Protein AF-A0A6L5F746-F1 (afdb_monomer_lite)

Radius of gyration: 20.71 Å; chains: 1; bounding box: 47×29×41 Å

Structure (mmCIF, N/CA/C/O backbone):
data_AF-A0A6L5F746-F1
#
_entry.id   AF-A0A6L5F746-F1
#
loop_
_atom_site.group_PDB
_atom_site.id
_atom_site.type_symbol
_atom_site.label_atom_id
_atom_site.label_alt_id
_atom_site.label_comp_id
_atom_site.label_asym_id
_atom_site.label_entity_id
_atom_site.label_seq_id
_atom_site.pdbx_PDB_ins_code
_atom_site.Cartn_x
_atom_site.Cartn_y
_atom_site.Cartn_z
_atom_site.occupancy
_atom_site.B_iso_or_equiv
_atom_site.auth_seq_id
_atom_site.auth_comp_id
_atom_site.auth_asym_id
_atom_site.auth_atom_id
_atom_site.pdbx_PDB_model_num
ATOM 1 N N . MET A 1 1 ? 6.216 12.850 -0.777 1.00 52.44 1 MET A N 1
ATOM 2 C CA . MET A 1 1 ? 4.989 12.472 -0.040 1.00 52.44 1 MET A CA 1
ATOM 3 C C . MET A 1 1 ? 3.923 13.512 -0.335 1.00 52.44 1 MET A C 1
ATOM 5 O O . MET A 1 1 ? 4.214 14.691 -0.189 1.00 52.44 1 MET A O 1
ATOM 9 N N . ALA A 1 2 ? 2.744 13.108 -0.808 1.00 69.19 2 ALA A N 1
ATOM 10 C CA . ALA A 1 2 ? 1.648 14.044 -1.062 1.00 69.19 2 ALA A CA 1
ATOM 11 C C . ALA A 1 2 ? 0.973 14.457 0.257 1.00 69.19 2 ALA A C 1
ATOM 13 O O . ALA A 1 2 ? 0.762 13.617 1.133 1.00 69.19 2 ALA A O 1
ATOM 14 N N . THR A 1 3 ? 0.621 15.735 0.391 1.00 88.06 3 THR A N 1
ATOM 15 C CA . THR A 1 3 ? -0.127 16.250 1.544 1.00 88.06 3 THR A CA 1
ATOM 16 C C . THR A 1 3 ? -1.533 15.646 1.574 1.00 88.06 3 THR A C 1
ATOM 18 O O . THR A 1 3 ? -2.264 15.713 0.586 1.00 88.06 3 THR A O 1
ATOM 21 N N . LEU A 1 4 ? -1.930 15.061 2.708 1.00 90.12 4 LEU A N 1
ATOM 22 C CA . LEU A 1 4 ? -3.273 14.505 2.900 1.00 90.12 4 LEU A CA 1
ATOM 23 C C . LEU A 1 4 ? -4.255 15.636 3.243 1.00 90.12 4 LEU A C 1
ATOM 25 O O . LEU A 1 4 ? -4.131 16.260 4.292 1.00 90.12 4 LEU A O 1
ATOM 29 N N . THR A 1 5 ? -5.228 15.907 2.369 1.00 94.06 5 THR A N 1
ATOM 30 C CA . THR A 1 5 ? -6.134 17.072 2.490 1.00 94.06 5 THR A CA 1
ATOM 31 C C . THR A 1 5 ? -7.586 16.722 2.829 1.00 94.06 5 THR A C 1
ATOM 33 O O . THR A 1 5 ? -8.385 17.616 3.110 1.00 94.06 5 THR A O 1
ATOM 36 N N . ARG A 1 6 ? -7.962 15.436 2.803 1.00 91.81 6 ARG A N 1
ATOM 37 C CA . ARG A 1 6 ? -9.336 14.952 3.034 1.00 91.81 6 ARG A CA 1
ATOM 38 C C . ARG A 1 6 ? -9.344 13.747 3.976 1.00 91.81 6 ARG A C 1
ATOM 40 O O . ARG A 1 6 ? -8.450 12.906 3.903 1.00 91.81 6 ARG A O 1
ATOM 47 N N . ARG A 1 7 ? -10.363 13.657 4.841 1.00 92.69 7 ARG A N 1
ATOM 48 C CA . ARG A 1 7 ? -10.584 12.522 5.753 1.00 92.69 7 ARG A CA 1
ATOM 49 C C . ARG A 1 7 ? -11.688 11.618 5.214 1.00 92.69 7 ARG A C 1
ATOM 51 O O . ARG A 1 7 ? -12.746 12.103 4.833 1.00 92.69 7 ARG A O 1
ATOM 58 N N . LEU A 1 8 ? -11.429 10.315 5.230 1.00 89.19 8 LEU A N 1
ATOM 59 C CA . LEU A 1 8 ? -12.386 9.263 4.904 1.00 89.19 8 LEU A CA 1
ATOM 60 C C . LEU A 1 8 ? -12.854 8.590 6.206 1.00 89.19 8 LEU A C 1
ATOM 62 O O . LEU A 1 8 ? -12.032 8.314 7.081 1.00 89.19 8 LEU A O 1
ATOM 66 N N . GLN A 1 9 ? -14.158 8.340 6.335 1.00 93.75 9 GLN A N 1
ATOM 67 C CA . GLN A 1 9 ? -14.756 7.536 7.405 1.00 93.75 9 GLN A CA 1
ATOM 68 C C . GLN A 1 9 ? -15.490 6.358 6.760 1.00 93.75 9 GLN A C 1
ATOM 70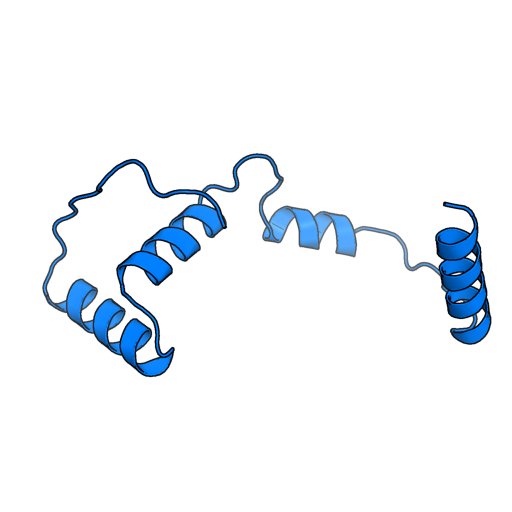 O O . GLN A 1 9 ? -16.342 6.568 5.901 1.00 93.75 9 GLN A O 1
ATOM 75 N N . VAL A 1 10 ? -15.131 5.131 7.140 1.00 90.00 10 VAL A N 1
ATOM 76 C CA . VAL A 1 10 ? -15.724 3.887 6.627 1.00 90.00 10 VAL A CA 1
ATOM 77 C C . VAL A 1 10 ? -16.038 3.000 7.820 1.00 90.00 10 VAL A C 1
ATOM 79 O O . VAL A 1 10 ? -15.177 2.809 8.677 1.00 90.00 10 VAL A O 1
ATOM 82 N N 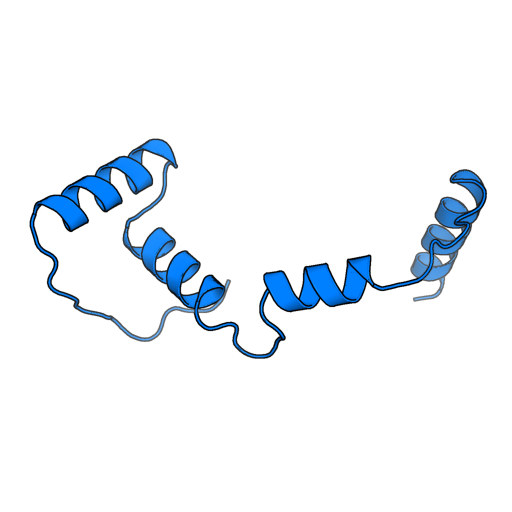. LEU A 1 11 ? -17.262 2.479 7.874 1.00 95.94 11 LEU A N 1
ATOM 83 C CA . LEU A 1 11 ? -17.653 1.479 8.861 1.00 95.94 11 LEU A CA 1
ATOM 84 C C . LEU A 1 11 ? -17.283 0.091 8.340 1.00 95.94 11 LEU A C 1
ATOM 86 O O . LEU A 1 11 ? -17.587 -0.249 7.196 1.00 95.94 11 LEU A O 1
ATOM 90 N N . LEU A 1 12 ? -16.617 -0.687 9.185 1.00 94.81 12 LEU A N 1
ATOM 91 C CA . LEU A 1 12 ? -16.252 -2.075 8.936 1.00 94.81 12 LEU A CA 1
ATOM 92 C C . LEU A 1 12 ? -16.937 -2.949 9.985 1.00 94.81 12 LEU A C 1
ATOM 94 O O . LEU A 1 12 ? -17.242 -2.476 11.079 1.00 94.81 12 LEU A O 1
ATOM 98 N N . ASP A 1 13 ? -17.181 -4.209 9.641 1.00 97.81 13 ASP A N 1
ATOM 99 C CA . ASP A 1 13 ? -17.473 -5.217 10.656 1.00 97.81 13 ASP A CA 1
ATOM 100 C C . ASP A 1 13 ? -16.211 -5.532 11.477 1.00 97.81 13 ASP A C 1
ATOM 102 O O . ASP A 1 13 ? -15.092 -5.177 11.087 1.00 97.81 13 ASP A O 1
ATOM 106 N N . GLU A 1 14 ? -16.416 -6.179 12.626 1.00 97.75 14 GLU A N 1
ATOM 107 C CA . GLU A 1 14 ? -15.351 -6.505 13.579 1.00 97.75 14 GLU A CA 1
ATOM 108 C C . GLU A 1 14 ? -14.238 -7.321 12.912 1.00 97.75 14 GLU A C 1
ATOM 110 O O . GLU A 1 14 ? -13.074 -6.932 12.946 1.00 97.75 14 GLU A O 1
ATOM 115 N N . GLU A 1 15 ? -14.603 -8.386 12.192 1.00 98.00 15 GLU A N 1
ATOM 116 C CA . GLU A 1 15 ? -13.637 -9.292 11.563 1.00 98.00 15 GLU A CA 1
ATOM 117 C C . GLU A 1 15 ? -12.718 -8.552 10.575 1.00 98.00 15 GLU A C 1
ATOM 119 O O . GLU A 1 15 ? -11.500 -8.754 10.552 1.00 98.00 15 GLU A O 1
ATOM 124 N N . ARG A 1 16 ? -13.268 -7.660 9.741 1.00 96.31 16 ARG A N 1
ATOM 125 C CA . ARG A 1 16 ? -12.453 -6.862 8.812 1.00 96.31 16 ARG A CA 1
ATOM 126 C C . ARG A 1 16 ? -11.555 -5.876 9.544 1.00 96.31 16 ARG A C 1
ATOM 128 O O . ARG A 1 16 ? -10.428 -5.652 9.092 1.00 96.31 16 ARG A O 1
ATOM 135 N N . PHE A 1 17 ? -12.043 -5.267 10.623 1.00 96.19 17 PHE A N 1
ATOM 136 C CA . PHE A 1 17 ? -11.259 -4.317 11.403 1.00 96.19 17 PHE A CA 1
ATOM 137 C C . PHE A 1 17 ? -10.092 -5.002 12.126 1.00 96.19 17 PHE A C 1
ATOM 139 O O . PHE A 1 17 ? -8.962 -4.513 12.039 1.00 96.19 17 PHE A O 1
ATOM 146 N N . GLU A 1 18 ? -10.329 -6.158 12.744 1.00 97.62 18 GLU A N 1
ATOM 147 C CA . GLU A 1 18 ? -9.299 -6.986 13.382 1.00 97.62 18 GLU A CA 1
ATOM 148 C C . GLU A 1 18 ? -8.221 -7.390 12.369 1.00 97.62 18 GLU A C 1
ATOM 150 O O . GLU A 1 18 ? -7.035 -7.130 12.570 1.00 97.62 18 GLU A O 1
ATOM 155 N N . ARG A 1 19 ? -8.622 -7.915 11.201 1.00 97.31 19 ARG A N 1
ATOM 156 C CA . ARG A 1 19 ? -7.674 -8.336 10.152 1.00 97.31 19 ARG A CA 1
ATOM 157 C C . ARG A 1 19 ? -6.788 -7.192 9.655 1.00 97.31 19 ARG A C 1
ATOM 159 O O . ARG A 1 19 ? -5.609 -7.415 9.362 1.00 97.31 19 ARG A O 1
ATOM 166 N N . LEU A 1 20 ? -7.339 -5.983 9.526 1.00 96.31 20 LEU A N 1
ATOM 167 C CA . LEU A 1 20 ? -6.572 -4.797 9.133 1.00 96.31 20 LEU A CA 1
ATOM 168 C C . LEU A 1 20 ? -5.643 -4.315 10.245 1.00 96.31 20 LEU A C 1
ATOM 170 O O . LEU A 1 20 ? -4.512 -3.933 9.942 1.00 96.31 20 LEU A O 1
ATOM 174 N N . SER A 1 21 ? -6.099 -4.345 11.496 1.00 97.19 21 SER A N 1
ATOM 175 C CA . SER A 1 21 ? -5.306 -3.952 12.665 1.00 97.19 21 SER A CA 1
ATOM 176 C C . SER A 1 21 ? -4.100 -4.874 12.840 1.00 97.19 21 SER A C 1
ATOM 178 O O . SER A 1 21 ? -2.966 -4.402 12.811 1.00 97.19 21 SER A O 1
ATOM 180 N N . ASP A 1 22 ? -4.314 -6.191 12.818 1.00 98.19 22 ASP A N 1
ATOM 181 C CA . ASP A 1 22 ? -3.240 -7.189 12.877 1.00 98.19 22 ASP A CA 1
ATOM 182 C C . ASP A 1 22 ? -2.216 -7.017 11.751 1.00 98.19 22 ASP A C 1
ATOM 184 O O . ASP A 1 22 ? -1.010 -7.214 11.914 1.00 98.19 22 ASP A O 1
ATOM 188 N N . LEU A 1 23 ? -2.687 -6.707 10.539 1.00 97.94 23 LEU A N 1
ATOM 189 C CA . LEU A 1 23 ? -1.801 -6.476 9.405 1.00 97.94 23 LEU A CA 1
ATOM 190 C C . LEU A 1 23 ? -0.988 -5.189 9.567 1.00 97.94 23 LEU A C 1
ATOM 192 O O . LEU A 1 23 ? 0.180 -5.169 9.176 1.00 97.94 23 LEU A O 1
ATOM 196 N N . ALA A 1 24 ? -1.594 -4.139 10.116 1.00 97.62 24 ALA A N 1
ATOM 197 C CA . ALA A 1 24 ? -0.928 -2.871 10.369 1.00 97.62 24 ALA A CA 1
ATOM 198 C C . ALA A 1 24 ? 0.185 -3.051 11.409 1.00 97.62 24 ALA A C 1
ATOM 200 O O . ALA A 1 24 ? 1.324 -2.664 11.140 1.00 97.62 24 ALA A O 1
ATOM 201 N N . ASP A 1 25 ? -0.114 -3.751 12.504 1.00 98.06 25 ASP A N 1
ATOM 202 C CA . ASP A 1 25 ? 0.834 -4.043 13.579 1.00 98.06 25 ASP A CA 1
ATOM 203 C C . ASP A 1 25 ? 2.010 -4.883 13.078 1.00 98.06 25 ASP A C 1
ATOM 205 O O . ASP A 1 25 ? 3.170 -4.503 13.247 1.00 98.06 25 ASP A O 1
ATOM 209 N N . ARG A 1 26 ? 1.734 -5.972 12.344 1.00 97.88 26 ARG A N 1
ATOM 210 C CA . ARG A 1 26 ? 2.785 -6.818 11.745 1.00 97.88 26 ARG A CA 1
ATOM 211 C C . ARG A 1 26 ? 3.706 -6.060 10.790 1.00 97.88 26 ARG A C 1
ATOM 213 O O . ARG A 1 26 ? 4.855 -6.457 10.617 1.00 97.88 26 ARG A O 1
ATOM 220 N N . ARG A 1 27 ? 3.210 -5.009 10.133 1.00 97.31 27 ARG A N 1
ATOM 221 C CA . ARG A 1 27 ? 3.982 -4.191 9.183 1.00 97.31 27 ARG A CA 1
ATOM 222 C C . ARG A 1 27 ? 4.570 -2.924 9.808 1.00 97.31 27 ARG A C 1
ATOM 224 O O . ARG A 1 27 ? 5.217 -2.169 9.088 1.00 97.31 27 ARG A O 1
ATOM 231 N N . GLY A 1 28 ? 4.335 -2.669 11.098 1.00 97.50 28 GLY A N 1
ATOM 232 C CA . GLY A 1 28 ? 4.746 -1.425 11.755 1.00 97.50 28 GLY A CA 1
ATOM 233 C C . GLY A 1 28 ? 4.153 -0.180 11.086 1.00 97.50 28 GLY A C 1
ATOM 234 O O . GLY A 1 28 ? 4.826 0.840 10.957 1.00 97.50 28 GLY A O 1
ATOM 235 N N . THR A 1 29 ? 2.918 -0.278 10.591 1.00 97.44 29 THR A N 1
ATOM 236 C CA . THR A 1 29 ? 2.225 0.797 9.871 1.00 97.44 29 THR A CA 1
ATOM 237 C C . THR A 1 29 ? 0.842 1.050 10.467 1.00 97.44 29 THR A C 1
ATOM 239 O O . THR A 1 29 ? 0.496 0.515 11.511 1.00 97.44 29 THR A O 1
ATOM 242 N N . THR A 1 30 ? 0.032 1.893 9.828 1.00 95.69 30 THR A N 1
ATOM 243 C CA . THR A 1 30 ? -1.338 2.178 10.280 1.00 95.69 30 THR A CA 1
ATOM 244 C C . THR A 1 30 ? -2.367 1.624 9.309 1.00 95.69 30 THR A C 1
ATOM 246 O O . THR A 1 30 ? -2.122 1.549 8.102 1.00 95.69 30 THR A O 1
ATOM 249 N N . VAL A 1 31 ? -3.575 1.351 9.808 1.00 94.94 31 VAL A N 1
ATOM 250 C CA . VAL A 1 31 ? -4.734 1.001 8.969 1.00 94.94 31 VAL A CA 1
ATOM 251 C C . VAL A 1 31 ? -4.934 2.026 7.847 1.00 94.94 31 VAL A C 1
ATOM 253 O O . VAL A 1 31 ? -5.193 1.664 6.704 1.00 94.94 31 VAL A O 1
ATOM 256 N N . ALA A 1 32 ? -4.727 3.315 8.131 1.00 93.38 32 ALA A N 1
ATOM 257 C CA . ALA A 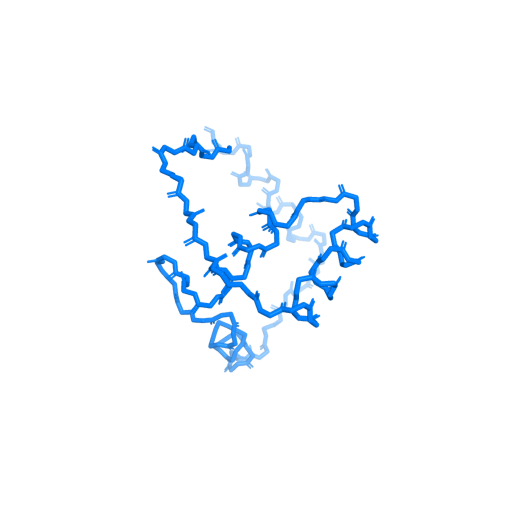1 32 ? -4.850 4.369 7.129 1.00 93.38 32 ALA A CA 1
ATOM 258 C C . ALA A 1 32 ? -3.822 4.246 5.986 1.00 93.38 32 ALA A C 1
ATOM 260 O O . ALA A 1 32 ? -4.141 4.601 4.853 1.00 93.38 32 ALA A O 1
ATOM 261 N N . VAL A 1 33 ? -2.601 3.768 6.260 1.00 95.00 33 VAL A N 1
ATOM 262 C CA . VAL A 1 33 ? -1.604 3.477 5.214 1.00 95.00 33 VAL A CA 1
ATOM 263 C C . VAL A 1 33 ? -2.067 2.298 4.367 1.00 95.00 33 VAL A C 1
ATOM 265 O O . VAL A 1 33 ? -2.101 2.429 3.149 1.00 95.00 33 VAL A O 1
ATOM 268 N N . LEU A 1 34 ? -2.514 1.207 4.996 1.00 95.38 34 LEU A N 1
ATOM 269 C CA . LEU A 1 34 ? -3.003 0.022 4.282 1.00 95.38 34 LEU A CA 1
ATOM 270 C C . LEU A 1 34 ? -4.188 0.340 3.365 1.00 95.38 34 LEU A C 1
ATOM 272 O O . LEU A 1 34 ? -4.222 -0.112 2.224 1.00 95.38 34 LEU A O 1
ATOM 276 N N . VAL A 1 35 ? -5.139 1.153 3.834 1.00 93.50 35 VAL A N 1
ATOM 277 C CA . VAL A 1 35 ? -6.281 1.593 3.020 1.00 93.50 35 VAL A CA 1
ATOM 278 C C . VAL A 1 35 ? -5.809 2.395 1.807 1.00 93.50 35 VAL A C 1
ATOM 280 O O . VAL A 1 35 ? -6.298 2.167 0.705 1.00 93.50 35 VAL A O 1
ATOM 283 N N . ARG A 1 36 ? -4.836 3.302 1.970 1.00 91.81 36 ARG A N 1
ATOM 284 C CA . ARG A 1 36 ? -4.276 4.058 0.836 1.00 91.81 36 ARG A CA 1
ATOM 285 C C . ARG A 1 36 ? -3.544 3.153 -0.153 1.00 91.81 36 ARG A C 1
ATOM 287 O O . ARG A 1 36 ? -3.800 3.261 -1.343 1.00 91.81 36 ARG A O 1
ATOM 294 N N . GLU A 1 37 ? -2.721 2.221 0.324 1.00 92.06 37 GLU A N 1
ATOM 295 C CA . GLU A 1 37 ? -2.040 1.243 -0.539 1.00 92.06 37 GLU A CA 1
ATOM 296 C C . GLU A 1 37 ? -3.031 0.370 -1.318 1.00 92.06 37 GLU A C 1
ATOM 298 O O . GLU A 1 37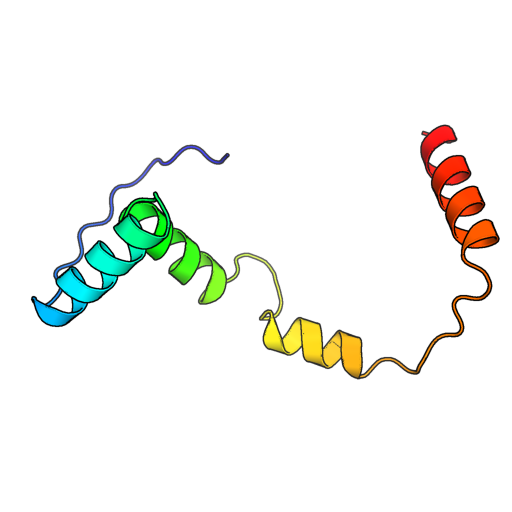 ? -2.822 0.076 -2.496 1.00 92.06 37 GLU A O 1
ATOM 303 N N . ALA A 1 38 ? -4.120 -0.050 -0.670 1.00 92.06 38 ALA A N 1
ATOM 304 C CA . ALA A 1 38 ? -5.175 -0.821 -1.313 1.00 92.06 38 ALA A CA 1
ATOM 305 C C . ALA A 1 38 ? -5.899 0.000 -2.390 1.00 92.06 38 ALA A C 1
ATOM 307 O O . ALA A 1 38 ? -6.178 -0.530 -3.467 1.00 92.06 38 ALA A O 1
ATOM 308 N N . LEU A 1 39 ? -6.165 1.285 -2.126 1.00 89.69 39 LEU A N 1
ATOM 309 C CA . LEU A 1 39 ? -6.750 2.202 -3.105 1.00 89.69 39 LEU A CA 1
ATOM 310 C C . LEU A 1 39 ? -5.824 2.404 -4.305 1.00 89.69 39 LEU A C 1
ATOM 312 O O . LEU A 1 39 ? -6.277 2.221 -5.428 1.00 89.69 39 LEU A O 1
ATOM 316 N N . ASP A 1 40 ? -4.542 2.700 -4.083 1.00 87.75 40 ASP A N 1
ATOM 317 C CA . ASP A 1 40 ? -3.572 2.914 -5.165 1.00 87.75 40 ASP A CA 1
ATOM 318 C C . ASP A 1 40 ? -3.406 1.658 -6.038 1.00 87.75 40 ASP A C 1
ATOM 320 O O . ASP A 1 40 ? -3.263 1.751 -7.256 1.00 87.75 40 ASP A O 1
ATOM 324 N N . ARG A 1 41 ? -3.473 0.467 -5.429 1.00 85.56 41 ARG A N 1
ATOM 325 C CA . ARG A 1 41 ? -3.413 -0.812 -6.149 1.00 85.56 41 ARG A CA 1
ATOM 326 C C . ARG A 1 41 ? -4.680 -1.109 -6.948 1.00 85.56 41 ARG A C 1
ATOM 328 O O . ARG A 1 41 ? -4.587 -1.672 -8.034 1.00 85.56 41 ARG A O 1
ATOM 335 N N . SER A 1 42 ? -5.846 -0.792 -6.388 1.00 86.62 42 SER A N 1
ATOM 336 C CA . SER A 1 42 ? -7.144 -1.115 -6.997 1.00 86.62 42 SER A CA 1
ATOM 337 C C . SER A 1 42 ? -7.565 -0.084 -8.046 1.00 86.62 42 SER A C 1
ATOM 339 O O . SER A 1 42 ? -8.259 -0.430 -8.997 1.00 86.62 42 SER A O 1
ATOM 341 N N . TYR A 1 43 ? -7.133 1.168 -7.879 1.00 83.75 43 TYR A N 1
ATOM 342 C CA . TYR A 1 43 ? -7.498 2.316 -8.708 1.00 83.75 43 TYR A CA 1
ATOM 343 C C . TYR A 1 43 ? -6.248 3.142 -9.065 1.00 83.75 43 TYR A C 1
ATOM 345 O O . TYR A 1 43 ? -6.070 4.257 -8.561 1.00 83.75 43 TYR A O 1
ATOM 353 N N . PRO A 1 44 ? -5.347 2.606 -9.906 1.00 79.00 44 PRO A N 1
ATOM 354 C CA . PRO A 1 44 ? -4.156 3.330 -10.336 1.00 79.00 44 PRO A CA 1
ATOM 355 C C . PRO A 1 44 ? -4.544 4.620 -11.076 1.00 79.00 44 PRO A C 1
ATOM 357 O O . PRO A 1 44 ? -5.414 4.608 -11.943 1.00 79.00 44 PRO A O 1
ATOM 360 N N . ARG A 1 45 ? -3.900 5.743 -10.723 1.00 71.12 45 ARG A N 1
ATOM 361 C CA . ARG A 1 45 ? -4.289 7.089 -11.192 1.00 71.12 45 ARG A CA 1
ATOM 362 C C . ARG A 1 45 ? -4.158 7.284 -12.703 1.00 71.12 45 ARG A C 1
ATOM 364 O O . ARG A 1 45 ? -5.050 7.870 -13.298 1.00 71.12 45 ARG A O 1
ATOM 371 N N . ASP A 1 46 ? -3.078 6.779 -13.300 1.00 70.00 46 ASP A N 1
ATOM 372 C CA . ASP A 1 46 ? -2.669 7.160 -14.663 1.00 70.00 46 ASP A CA 1
ATOM 373 C C . ASP A 1 46 ? -2.125 5.979 -15.494 1.00 70.00 46 ASP A C 1
ATOM 375 O O . ASP A 1 46 ? -1.414 6.176 -16.479 1.00 70.00 46 ASP A O 1
ATOM 379 N N . GLY A 1 47 ? -2.393 4.732 -15.093 1.00 64.12 47 GLY A N 1
ATOM 380 C CA . GLY A 1 47 ? -1.701 3.571 -15.651 1.00 64.12 47 GLY A CA 1
ATOM 381 C C . GLY A 1 47 ? -2.563 2.330 -15.816 1.00 64.12 47 GLY A C 1
ATOM 382 O O . GLY A 1 47 ? -3.512 2.099 -15.071 1.00 64.12 47 GLY A O 1
ATOM 383 N N . ILE A 1 48 ? -2.164 1.516 -16.793 1.00 68.56 48 ILE A N 1
ATOM 384 C CA . ILE A 1 48 ? -2.565 0.115 -16.924 1.00 68.56 48 ILE A CA 1
ATOM 385 C C . ILE A 1 48 ? -2.384 -0.605 -15.583 1.00 68.56 48 ILE A C 1
ATOM 387 O O . ILE A 1 48 ? -1.422 -0.340 -14.854 1.00 68.56 48 ILE A O 1
ATOM 391 N N . ALA A 1 49 ? -3.312 -1.501 -15.245 1.00 78.06 49 ALA A N 1
ATOM 392 C CA . ALA A 1 49 ? -3.216 -2.279 -14.015 1.00 78.06 49 ALA A CA 1
ATOM 393 C C . ALA A 1 49 ? -1.856 -2.993 -13.945 1.00 78.06 49 ALA A C 1
ATOM 395 O O . ALA A 1 49 ? -1.310 -3.389 -14.972 1.00 78.06 49 ALA A O 1
ATOM 396 N N . ALA A 1 50 ? -1.310 -3.204 -12.743 1.00 77.75 50 ALA A N 1
ATOM 397 C CA . ALA A 1 50 ? -0.007 -3.863 -12.589 1.00 77.75 50 ALA A CA 1
ATOM 398 C C . ALA A 1 50 ? 0.052 -5.230 -13.300 1.00 77.75 50 ALA A C 1
ATOM 400 O O . ALA A 1 50 ? 1.078 -5.576 -13.880 1.00 77.75 50 ALA A O 1
ATOM 401 N N . ALA A 1 51 ? -1.066 -5.965 -13.304 1.00 79.88 51 ALA A N 1
ATOM 402 C CA . ALA A 1 51 ? -1.216 -7.205 -14.062 1.00 79.88 51 ALA A CA 1
ATOM 403 C C . ALA A 1 51 ? -1.074 -6.974 -15.576 1.00 79.88 51 ALA A C 1
ATOM 405 O O . ALA A 1 51 ? -0.250 -7.610 -16.216 1.00 79.88 51 ALA A O 1
ATOM 406 N N . GLU A 1 52 ? -1.780 -5.989 -16.133 1.00 83.19 52 GLU A N 1
ATOM 407 C CA . GLU A 1 52 ? -1.682 -5.642 -17.554 1.00 83.19 52 GLU A CA 1
ATOM 408 C C . GLU A 1 52 ? -0.276 -5.137 -17.933 1.00 83.19 52 GLU A C 1
ATOM 410 O O . GLU A 1 52 ? 0.237 -5.453 -19.006 1.00 83.19 52 GLU A O 1
ATOM 415 N N . ALA A 1 53 ? 0.386 -4.376 -17.056 1.00 84.81 53 ALA A N 1
ATOM 416 C CA . ALA A 1 53 ? 1.774 -3.961 -17.253 1.00 84.81 53 ALA A CA 1
ATOM 417 C C . ALA A 1 53 ? 2.725 -5.162 -17.310 1.00 84.81 53 ALA A C 1
ATOM 419 O O . ALA A 1 53 ? 3.601 -5.206 -18.178 1.00 84.81 53 ALA A O 1
ATOM 420 N N . ALA A 1 54 ? 2.537 -6.131 -16.409 1.00 88.31 54 ALA A N 1
ATOM 421 C CA . ALA A 1 54 ? 3.299 -7.372 -16.395 1.00 88.31 54 ALA A CA 1
ATOM 422 C C . ALA A 1 54 ? 3.044 -8.186 -17.669 1.00 88.31 54 ALA A C 1
ATOM 424 O O . ALA A 1 54 ? 4.003 -8.571 -18.332 1.00 88.31 54 ALA A O 1
ATOM 425 N N . ASP A 1 55 ? 1.786 -8.352 -18.076 1.00 91.62 55 ASP A N 1
ATOM 426 C CA . ASP A 1 55 ? 1.421 -9.078 -19.295 1.00 91.62 55 ASP A CA 1
ATOM 427 C C . ASP A 1 55 ? 2.051 -8.437 -20.536 1.00 91.62 55 ASP A C 1
ATOM 429 O O . ASP A 1 55 ? 2.678 -9.117 -21.349 1.00 91.62 55 ASP A O 1
ATOM 433 N N . ARG A 1 56 ? 1.976 -7.106 -20.662 1.00 90.06 56 ARG A N 1
ATOM 434 C CA . ARG A 1 56 ? 2.620 -6.370 -21.763 1.00 90.06 56 ARG A CA 1
ATOM 435 C C . ARG A 1 56 ? 4.140 -6.494 -21.748 1.00 90.06 56 ARG A C 1
ATOM 437 O O . ARG A 1 56 ? 4.751 -6.472 -22.814 1.00 90.06 56 ARG A O 1
ATOM 444 N N . PHE A 1 57 ? 4.759 -6.552 -20.571 1.00 88.44 57 PHE A N 1
ATOM 445 C CA . PHE A 1 57 ? 6.200 -6.749 -20.443 1.00 88.44 57 PHE A CA 1
ATOM 446 C C . PHE A 1 57 ? 6.601 -8.167 -20.864 1.00 88.44 57 PHE A C 1
ATOM 448 O O . PHE A 1 57 ? 7.523 -8.319 -21.661 1.00 88.44 57 PHE A O 1
ATOM 455 N N . LEU A 1 58 ? 5.870 -9.178 -20.391 1.00 92.50 58 LEU A N 1
ATOM 456 C CA . LEU A 1 58 ? 6.108 -10.592 -20.687 1.00 92.50 58 LEU A CA 1
ATOM 457 C C . LEU A 1 58 ? 5.801 -10.960 -22.144 1.00 92.50 58 LEU A C 1
ATOM 459 O O . LEU A 1 58 ? 6.432 -11.860 -22.687 1.00 92.50 58 LEU A O 1
ATOM 463 N N . ALA A 1 59 ? 4.879 -10.252 -22.798 1.00 94.56 59 ALA A N 1
ATOM 464 C CA . ALA A 1 59 ? 4.572 -10.439 -24.216 1.00 94.56 59 ALA A CA 1
ATOM 465 C C . ALA A 1 59 ? 5.673 -9.924 -25.165 1.00 94.56 59 ALA A C 1
ATOM 467 O O . ALA A 1 59 ? 5.593 -10.142 -26.376 1.00 94.56 59 ALA A O 1
ATOM 468 N N . ARG A 1 60 ? 6.690 -9.211 -24.661 1.00 92.06 60 ARG A N 1
ATOM 469 C CA . ARG A 1 60 ? 7.804 -8.737 -25.493 1.00 92.06 60 ARG A CA 1
ATOM 470 C C . ARG A 1 60 ? 8.700 -9.914 -25.887 1.00 92.06 60 ARG A C 1
ATOM 472 O O . ARG A 1 60 ? 8.949 -10.786 -25.058 1.00 92.06 60 ARG A O 1
ATOM 479 N N . PRO A 1 61 ? 9.230 -9.935 -27.123 1.00 92.12 61 PRO A N 1
ATOM 480 C CA . PRO A 1 61 ? 10.193 -10.956 -27.506 1.00 92.12 61 PRO A CA 1
ATOM 481 C C . PRO A 1 61 ? 11.427 -10.886 -26.591 1.00 92.12 61 PRO A C 1
ATOM 483 O O . PRO A 1 61 ? 11.834 -9.776 -26.221 1.00 92.12 61 PRO A O 1
ATOM 486 N N . PRO A 1 62 ? 12.037 -12.038 -26.246 1.00 88.12 62 PRO A N 1
ATOM 487 C CA . PRO A 1 62 ? 13.295 -12.065 -25.517 1.00 88.12 62 PRO A CA 1
ATOM 488 C C . PRO A 1 62 ? 14.312 -11.170 -26.215 1.00 88.12 62 PRO A C 1
ATOM 490 O O . PRO A 1 62 ? 14.511 -11.262 -27.428 1.00 88.12 62 PRO A O 1
ATOM 493 N N . ARG A 1 63 ? 14.922 -10.275 -25.445 1.00 86.00 63 ARG A N 1
ATOM 494 C CA . ARG A 1 63 ? 15.939 -9.361 -25.946 1.00 86.00 63 ARG A CA 1
ATOM 495 C C . ARG A 1 63 ? 17.278 -9.819 -25.416 1.00 86.00 63 ARG A C 1
ATOM 497 O O . ARG A 1 63 ? 17.417 -10.009 -24.210 1.00 86.00 63 ARG A O 1
ATOM 504 N N . ASP A 1 64 ? 18.235 -9.977 -26.317 1.00 88.62 64 ASP A N 1
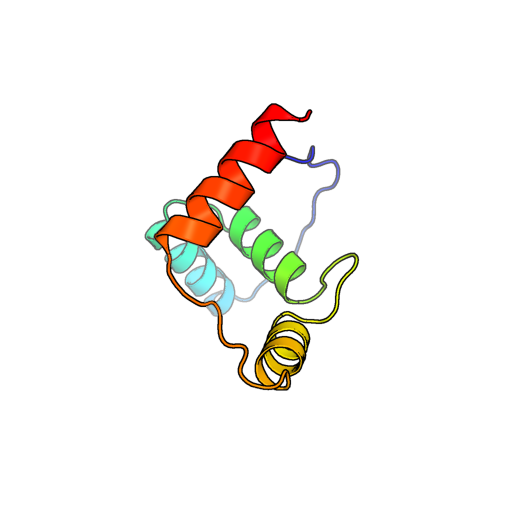ATOM 505 C CA . ASP A 1 64 ? 19.622 -10.085 -25.908 1.00 88.62 64 ASP A CA 1
ATOM 506 C C . ASP A 1 64 ? 20.046 -8.732 -25.334 1.00 88.62 64 ASP A C 1
ATOM 508 O O . ASP A 1 64 ? 19.930 -7.694 -25.993 1.00 88.62 64 ASP A O 1
ATOM 512 N N . LEU A 1 65 ? 20.434 -8.754 -24.065 1.00 82.94 65 LEU A N 1
ATOM 513 C CA . LEU A 1 65 ? 20.942 -7.592 -23.360 1.00 82.94 65 LEU A CA 1
ATOM 514 C C . LEU A 1 65 ? 22.471 -7.582 -23.377 1.00 82.94 65 LEU A C 1
ATOM 516 O O . LEU A 1 65 ? 23.045 -6.731 -22.732 1.00 82.94 65 LEU A O 1
ATOM 520 N N . GLY A 1 66 ? 23.156 -8.475 -24.090 1.00 88.56 66 GLY A N 1
ATOM 521 C CA . GLY A 1 66 ? 24.615 -8.490 -24.129 1.00 88.56 66 GLY A CA 1
ATOM 522 C C . GLY A 1 66 ? 25.252 -8.548 -22.735 1.00 88.56 66 GLY A C 1
ATOM 523 O O . GLY A 1 66 ? 24.687 -9.090 -21.783 1.00 88.56 66 GLY A O 1
ATOM 524 N N . GLU A 1 67 ? 26.446 -7.974 -22.611 1.00 93.81 67 GLU A N 1
ATOM 525 C CA . GLU A 1 67 ? 27.235 -8.045 -21.383 1.00 93.81 67 GLU A CA 1
ATOM 526 C C . GLU A 1 67 ? 26.909 -6.911 -20.410 1.00 93.81 67 GLU A C 1
ATOM 528 O O . GLU A 1 67 ? 26.836 -5.737 -20.781 1.00 93.81 67 GLU A O 1
ATOM 533 N N . TRP A 1 68 ? 26.811 -7.253 -19.122 1.00 91.12 68 TRP A N 1
ATOM 534 C CA . TRP A 1 68 ? 26.525 -6.298 -18.045 1.00 91.12 68 TRP A CA 1
ATOM 535 C C . TRP A 1 68 ? 27.459 -5.080 -18.054 1.00 91.12 68 TRP A C 1
ATOM 537 O O . TRP A 1 68 ? 27.017 -3.952 -17.837 1.00 91.12 68 TRP A O 1
ATOM 547 N N . GLN A 1 69 ? 28.746 -5.307 -18.326 1.00 93.69 69 GLN A N 1
ATOM 548 C CA . GLN A 1 69 ? 29.761 -4.260 -18.310 1.00 93.69 69 GLN A CA 1
ATOM 549 C C . GLN A 1 69 ? 29.467 -3.149 -19.333 1.00 93.69 69 GLN A C 1
ATOM 551 O O . GLN A 1 69 ? 29.620 -1.977 -19.003 1.00 93.69 69 GLN A O 1
ATOM 556 N N . GLN A 1 70 ? 28.966 -3.504 -20.521 1.00 89.75 70 GLN A N 1
ATOM 557 C CA . GLN A 1 70 ? 28.640 -2.541 -21.580 1.00 89.75 70 GLN A CA 1
ATOM 558 C C . GLN A 1 70 ? 27.447 -1.663 -21.183 1.00 89.75 70 GLN A C 1
ATOM 560 O O . GLN A 1 70 ? 27.515 -0.442 -21.284 1.00 89.75 70 GLN A O 1
ATOM 565 N N . HIS A 1 71 ? 26.383 -2.256 -20.631 1.00 90.44 71 HIS A N 1
ATOM 566 C CA . HIS A 1 71 ? 25.210 -1.492 -20.175 1.00 90.44 71 HIS A CA 1
ATOM 567 C C . HIS A 1 71 ? 25.516 -0.565 -19.014 1.00 90.44 71 HIS A C 1
ATOM 569 O O . HIS A 1 71 ? 24.971 0.534 -18.933 1.00 90.44 71 HIS A O 1
ATOM 575 N N . LYS A 1 72 ? 26.375 -1.004 -18.093 1.00 91.25 72 LYS A N 1
ATOM 576 C CA . LYS A 1 72 ? 26.792 -0.167 -16.974 1.00 91.25 72 LYS A CA 1
ATOM 577 C C . LYS A 1 72 ? 27.498 1.093 -17.480 1.00 91.25 72 LYS A C 1
ATOM 579 O O . LYS A 1 72 ? 27.132 2.187 -17.059 1.00 91.25 72 LYS A O 1
ATOM 584 N N . GLU A 1 73 ? 28.450 0.927 -18.395 1.00 92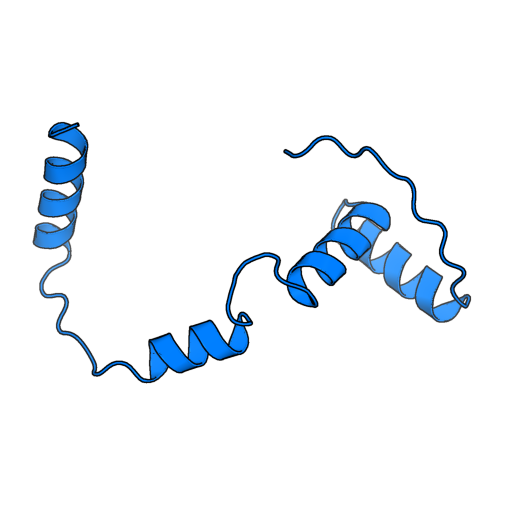.00 73 GLU A N 1
ATOM 585 C CA . GLU A 1 73 ? 29.180 2.037 -19.016 1.00 92.00 73 GLU A CA 1
ATOM 586 C C . GLU A 1 73 ? 28.228 2.979 -19.766 1.00 92.00 73 GLU A C 1
ATOM 588 O O . GLU A 1 73 ? 28.278 4.186 -19.551 1.00 92.00 73 GLU A O 1
ATOM 593 N N . GLU A 1 74 ? 27.284 2.449 -20.553 1.00 89.38 74 GLU A N 1
ATOM 594 C CA . GLU A 1 74 ? 26.267 3.253 -21.251 1.00 89.38 74 GLU A CA 1
ATOM 595 C C . GLU A 1 74 ? 25.387 4.079 -20.295 1.00 89.38 74 GLU A C 1
ATOM 597 O O . GLU A 1 74 ? 25.097 5.253 -20.555 1.00 89.38 74 GLU A O 1
ATOM 602 N N . ILE A 1 75 ? 24.952 3.482 -19.180 1.00 91.94 75 ILE A N 1
ATOM 603 C CA . ILE A 1 75 ? 24.135 4.168 -18.171 1.00 91.94 75 ILE A CA 1
ATOM 604 C C . ILE A 1 75 ? 24.949 5.274 -17.495 1.00 91.94 75 ILE A C 1
ATOM 606 O O . ILE A 1 75 ? 24.453 6.397 -17.381 1.00 91.94 75 ILE A O 1
ATOM 610 N N . GLU A 1 76 ? 26.178 4.984 -17.068 1.00 93.56 76 GLU A N 1
ATOM 611 C CA . GLU A 1 76 ? 27.073 5.960 -16.433 1.00 93.56 76 GLU A CA 1
ATOM 612 C C . GLU A 1 76 ? 27.359 7.142 -17.374 1.00 93.56 76 GLU A C 1
ATOM 614 O O . GLU A 1 76 ? 27.183 8.299 -16.980 1.00 93.56 76 GLU A O 1
ATOM 619 N N . ASP A 1 77 ? 27.655 6.869 -18.645 1.00 92.62 77 ASP A N 1
ATOM 620 C CA . ASP A 1 77 ? 27.823 7.878 -19.694 1.00 92.62 77 ASP A CA 1
ATOM 621 C C . ASP A 1 77 ? 26.580 8.758 -19.873 1.00 92.62 77 ASP A C 1
ATOM 623 O O . ASP A 1 77 ? 26.681 9.977 -20.039 1.00 92.62 77 ASP A O 1
ATOM 627 N N . SER A 1 78 ? 25.388 8.156 -19.854 1.00 87.19 78 SER A N 1
ATOM 628 C CA . SER A 1 78 ? 24.127 8.883 -20.034 1.00 87.19 78 SER A CA 1
ATOM 629 C C . SER A 1 78 ? 23.825 9.840 -18.877 1.00 87.19 78 SER A C 1
ATOM 631 O O . SER A 1 78 ? 23.234 10.902 -19.084 1.00 87.19 78 SER A O 1
ATOM 633 N N . LEU A 1 79 ? 24.253 9.483 -17.663 1.00 85.44 79 LEU A N 1
ATOM 634 C CA . LEU A 1 79 ? 24.073 10.293 -16.461 1.00 85.44 79 LEU A CA 1
ATOM 635 C C . LEU A 1 79 ? 25.054 11.468 -16.415 1.00 85.44 79 LEU A C 1
ATOM 637 O O . LEU A 1 79 ? 24.700 12.520 -15.889 1.00 85.44 79 LEU A O 1
ATOM 641 N N . LEU A 1 80 ? 26.246 11.310 -16.998 1.00 81.69 80 LEU A N 1
ATOM 642 C CA . LEU A 1 80 ? 27.270 12.356 -17.096 1.00 81.69 80 LEU A CA 1
ATOM 643 C C . LEU A 1 80 ? 26.986 13.398 -18.192 1.00 81.69 80 LEU A C 1
ATOM 645 O O . LEU A 1 80 ? 27.566 14.480 -18.166 1.00 81.69 80 LEU A O 1
ATOM 649 N N . ARG A 1 81 ? 26.094 13.100 -19.149 1.00 70.56 81 ARG A N 1
ATOM 650 C CA . ARG A 1 81 ? 25.675 14.022 -20.228 1.00 70.56 81 ARG A CA 1
ATOM 651 C C . ARG A 1 81 ? 24.478 14.921 -19.866 1.00 70.56 81 ARG A C 1
ATOM 653 O O . ARG A 1 81 ? 23.912 15.550 -20.761 1.00 70.56 81 ARG A O 1
ATOM 660 N N . ARG A 1 82 ? 24.067 14.961 -18.596 1.00 53.56 82 ARG A N 1
ATOM 661 C CA . ARG A 1 82 ? 23.047 15.885 -18.065 1.00 53.56 82 ARG A CA 1
ATOM 662 C C . ARG A 1 82 ? 23.670 17.158 -17.515 1.00 53.56 82 ARG A C 1
ATOM 664 O O . ARG A 1 82 ? 23.002 18.204 -17.659 1.00 53.56 82 ARG A O 1
#

Foldseek 3Di:
DDDDDDDDDDDDDPVVVVVLCVVCVVVVHDSVVVVVVVCCQVPPDDDDHPVVVVVVVVPDPDDDPDDPVVVVVVVVVVVVVD

Secondary structure (DSSP, 8-state):
-------------HHHHHHHHHHHHHTTS-HHHHHHHHHHHHS-SSS--HHHHHHHHHTSPP-----HHHHHHHHHHHHHT-

pLDDT: mean 88.83, std 9.54, range [52.44, 98.19]

Sequence (82 aa):
MATLTRRLQVLLDEERFERLSDLADRRGTTVAVLVREALDRSYPRDGIAAAEAADRFLARPPRDLGEWQQHKEEIEDSLLRR